Protein AF-A0A0S3RB53-F1 (afdb_monomer_lite)

InterPro domains:
  IPR001810 F-box domain [PF00646] (20-52)
  IPR036047 F-box-like domain superfamily [SSF81383] (17-53)

pLDDT: mean 84.25, std 13.39, range [40.91, 96.38]

Organism: NCBI:txid157739

Structure (mmCIF, N/CA/C/O backbone):
data_AF-A0A0S3RB53-F1
#
_entry.id   AF-A0A0S3RB53-F1
#
loop_
_atom_site.group_PDB
_atom_site.id
_atom_site.type_symbol
_atom_site.label_atom_id
_atom_site.label_alt_id
_atom_site.label_comp_id
_atom_site.label_asym_id
_atom_site.label_entity_id
_atom_site.label_seq_id
_atom_site.pdbx_PDB_ins_code
_atom_site.Cartn_x
_atom_site.Cartn_y
_atom_site.Cartn_z
_atom_site.occupancy
_atom_site.B_iso_or_equiv
_atom_site.auth_seq_id
_atom_site.auth_comp_id
_atom_site.auth_asym_id
_atom_site.auth_atom_id
_atom_site.pdbx_PDB_model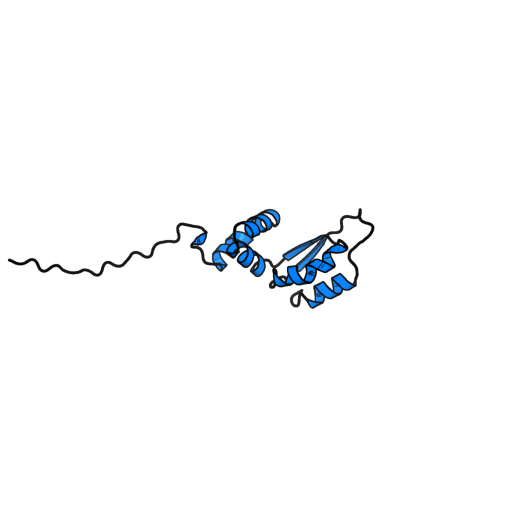_num
ATOM 1 N N . MET A 1 1 ? 32.328 -9.648 -63.717 1.00 40.91 1 MET A N 1
ATOM 2 C CA . MET A 1 1 ? 32.629 -10.139 -62.355 1.00 40.91 1 MET A CA 1
ATOM 3 C C . MET A 1 1 ? 31.598 -9.540 -61.413 1.00 40.91 1 MET A C 1
ATOM 5 O O . MET A 1 1 ? 31.674 -8.353 -61.138 1.00 40.91 1 MET A O 1
ATOM 9 N N . GLY A 1 2 ? 30.569 -10.308 -61.046 1.00 44.50 2 GLY A N 1
ATOM 10 C CA . GLY A 1 2 ? 29.530 -9.871 -60.107 1.00 44.50 2 GLY A CA 1
ATOM 11 C C . GLY A 1 2 ? 29.916 -10.284 -58.691 1.00 44.50 2 GLY A C 1
ATOM 12 O O . GLY A 1 2 ? 30.196 -11.458 -58.459 1.00 44.50 2 GLY A O 1
ATOM 13 N N . PHE A 1 3 ? 29.981 -9.331 -57.765 1.00 48.94 3 PHE A N 1
ATOM 14 C CA . PHE A 1 3 ? 30.185 -9.625 -56.351 1.00 48.94 3 PHE A CA 1
ATOM 15 C C . PHE A 1 3 ? 28.854 -10.092 -55.759 1.00 48.94 3 PHE A C 1
ATOM 17 O O . PHE A 1 3 ? 27.917 -9.307 -55.631 1.00 48.94 3 PHE A O 1
ATOM 24 N N . ASN A 1 4 ? 28.768 -11.380 -55.425 1.00 47.97 4 ASN A N 1
ATOM 25 C CA . ASN A 1 4 ? 27.670 -11.919 -54.632 1.00 47.97 4 ASN A CA 1
ATOM 26 C C . ASN A 1 4 ? 27.734 -11.301 -53.230 1.00 47.97 4 ASN A C 1
ATOM 28 O O . ASN A 1 4 ? 28.667 -11.565 -52.470 1.00 47.97 4 ASN A O 1
ATOM 32 N N . GLY A 1 5 ? 26.747 -10.465 -52.905 1.00 50.84 5 GLY A N 1
ATOM 33 C CA . GLY A 1 5 ? 26.527 -9.967 -51.554 1.00 50.84 5 GLY A CA 1
ATOM 34 C C . GLY A 1 5 ? 26.161 -11.128 -50.636 1.00 50.84 5 GLY A C 1
ATOM 35 O O . GLY A 1 5 ? 25.087 -11.709 -50.762 1.00 50.84 5 GLY A O 1
ATOM 36 N N . MET A 1 6 ? 27.072 -11.487 -49.734 1.00 56.81 6 MET A N 1
ATOM 37 C CA . MET A 1 6 ? 26.766 -12.361 -48.605 1.00 56.81 6 MET A CA 1
ATOM 38 C C . MET A 1 6 ? 25.901 -11.565 -47.629 1.00 56.81 6 MET A C 1
ATOM 40 O O . MET A 1 6 ? 26.393 -10.684 -46.924 1.00 56.81 6 MET A O 1
ATOM 44 N N . ASP A 1 7 ? 24.604 -11.855 -47.638 1.00 58.97 7 ASP A N 1
ATOM 45 C CA . ASP A 1 7 ? 23.624 -11.280 -46.724 1.00 58.97 7 ASP A CA 1
ATOM 46 C C . ASP A 1 7 ? 23.797 -11.951 -45.351 1.00 58.97 7 ASP A C 1
ATOM 48 O O . ASP A 1 7 ? 23.245 -13.014 -45.058 1.00 58.97 7 ASP A O 1
ATOM 52 N N . TYR A 1 8 ? 24.685 -11.394 -44.526 1.00 55.25 8 TYR A N 1
ATOM 53 C CA . TYR A 1 8 ? 24.870 -11.862 -43.157 1.00 55.25 8 TYR A CA 1
ATOM 54 C C . TYR A 1 8 ? 23.671 -11.401 -42.323 1.00 55.25 8 TYR A C 1
ATOM 56 O O . TYR A 1 8 ? 23.427 -10.193 -42.246 1.00 55.25 8 TYR A O 1
ATOM 64 N N . PRO A 1 9 ? 22.937 -12.307 -41.646 1.00 57.38 9 PRO A N 1
ATOM 65 C CA . PRO A 1 9 ? 21.810 -11.910 -40.820 1.00 57.38 9 PRO A CA 1
ATOM 66 C C . PRO A 1 9 ? 22.324 -11.008 -39.699 1.00 57.38 9 PRO A C 1
ATOM 68 O O . PRO A 1 9 ? 23.006 -11.455 -38.772 1.00 57.38 9 PRO A O 1
ATOM 71 N N . SER A 1 10 ? 22.004 -9.719 -39.806 1.00 60.25 10 SER A N 1
ATOM 72 C CA . SER A 1 10 ? 22.339 -8.719 -38.804 1.00 60.25 10 SER A CA 1
ATOM 73 C C . SER A 1 10 ? 21.580 -9.078 -37.530 1.00 60.25 10 SER A C 1
ATOM 75 O O . SER A 1 10 ? 20.375 -8.840 -37.404 1.00 60.25 10 SER A O 1
ATOM 77 N N . LYS A 1 11 ? 22.265 -9.753 -36.599 1.00 61.50 11 LYS A N 1
ATOM 78 C CA . LYS A 1 11 ? 21.727 -10.065 -35.276 1.00 61.50 11 LYS A CA 1
ATOM 79 C C . LYS A 1 11 ? 21.426 -8.731 -34.604 1.00 61.50 11 LYS A C 1
ATOM 81 O O . LYS A 1 11 ? 22.343 -8.073 -34.120 1.00 61.50 11 LYS A O 1
ATOM 86 N N . LYS A 1 12 ? 20.156 -8.311 -34.598 1.00 60.91 12 LYS A N 1
ATOM 87 C CA . LYS A 1 12 ? 19.727 -7.109 -33.873 1.00 60.91 12 LYS A CA 1
ATOM 88 C C . LYS A 1 12 ? 20.211 -7.247 -32.431 1.00 60.91 12 LYS A C 1
ATOM 90 O O . LYS A 1 12 ? 19.775 -8.152 -31.718 1.00 60.91 12 LYS A O 1
ATOM 95 N N . ALA A 1 13 ? 21.161 -6.399 -32.037 1.00 67.75 13 ALA A N 1
ATOM 96 C CA . ALA A 1 13 ? 21.696 -6.392 -30.686 1.00 67.75 13 ALA A CA 1
ATOM 97 C C . ALA A 1 13 ? 20.526 -6.195 -29.717 1.00 67.75 13 ALA A C 1
ATOM 99 O O . ALA A 1 13 ? 19.732 -5.265 -29.878 1.00 67.75 13 ALA A O 1
ATOM 100 N N . LYS A 1 14 ? 20.380 -7.103 -28.745 1.00 67.94 14 LYS A N 1
ATOM 101 C CA . LYS A 1 14 ? 19.372 -6.950 -27.695 1.00 67.94 14 LYS A CA 1
ATOM 102 C C . LYS A 1 14 ? 19.703 -5.660 -26.952 1.00 67.94 14 LYS A C 1
ATOM 104 O O . LYS A 1 14 ? 20.770 -5.549 -26.353 1.00 67.94 14 LYS A O 1
ATOM 109 N N . ARG A 1 15 ? 18.818 -4.673 -27.067 1.00 70.81 15 ARG A N 1
ATOM 110 C CA . ARG A 1 15 ? 18.968 -3.372 -26.423 1.00 70.81 15 ARG A CA 1
ATOM 111 C C . ARG A 1 15 ? 18.985 -3.608 -24.912 1.00 70.81 15 ARG A C 1
ATOM 113 O O . ARG A 1 15 ? 18.052 -4.207 -24.383 1.00 70.81 15 ARG A O 1
ATOM 120 N N . LEU A 1 16 ? 20.080 -3.229 -24.256 1.00 73.44 16 LEU A N 1
ATOM 121 C CA . LEU A 1 16 ? 20.198 -3.370 -22.808 1.00 73.44 16 LEU A CA 1
ATOM 122 C C . LEU A 1 16 ? 19.221 -2.400 -22.122 1.00 73.44 16 LEU A C 1
ATOM 124 O O . LEU A 1 16 ? 18.983 -1.321 -22.673 1.00 73.44 16 LEU A O 1
ATOM 128 N N . PRO A 1 17 ? 18.664 -2.760 -20.953 1.00 73.94 17 PRO A N 1
ATOM 129 C CA . PRO A 1 17 ? 17.916 -1.829 -20.115 1.00 73.94 17 PRO A CA 1
ATOM 130 C C . PRO A 1 17 ? 18.784 -0.602 -19.825 1.00 73.94 17 PRO A C 1
ATOM 132 O O . PRO A 1 17 ? 19.899 -0.739 -19.324 1.00 73.94 17 PRO A O 1
ATOM 135 N N . THR A 1 18 ? 18.300 0.583 -20.179 1.00 84.75 18 THR A N 1
ATOM 136 C CA . THR A 1 18 ? 19.035 1.852 -20.001 1.00 84.75 18 THR A CA 1
ATOM 137 C C . THR A 1 18 ? 18.336 2.799 -19.036 1.00 84.75 18 THR A C 1
ATOM 139 O O . THR A 1 18 ? 18.975 3.705 -18.508 1.00 84.75 18 THR A O 1
ATOM 142 N N . SER A 1 19 ? 17.043 2.581 -18.791 1.00 88.31 19 SER A N 1
ATOM 143 C CA . SER A 1 19 ? 16.236 3.323 -17.826 1.00 88.31 19 SER A CA 1
ATOM 144 C C . SER A 1 19 ? 15.717 2.395 -16.730 1.00 88.31 19 SER A C 1
ATOM 146 O O . SER A 1 19 ? 15.553 1.192 -16.935 1.00 88.31 19 SER A O 1
ATOM 148 N N . ILE A 1 20 ? 15.381 2.968 -15.575 1.00 90.69 20 ILE A N 1
ATOM 149 C CA . ILE A 1 20 ? 14.653 2.273 -14.505 1.00 90.69 20 ILE A CA 1
ATOM 150 C C . ILE A 1 20 ? 13.308 1.712 -14.996 1.00 90.69 20 ILE A C 1
ATOM 152 O O . ILE A 1 20 ? 12.846 0.684 -14.506 1.00 90.69 20 ILE A O 1
ATOM 156 N N . ASP A 1 21 ? 12.719 2.337 -16.018 1.00 89.50 21 ASP A N 1
ATOM 157 C CA . ASP A 1 21 ? 11.480 1.878 -16.646 1.00 89.50 21 ASP A CA 1
ATOM 158 C C . ASP A 1 21 ? 11.649 0.558 -17.408 1.00 89.50 21 ASP A C 1
ATOM 160 O O . ASP A 1 21 ? 10.675 -0.173 -17.579 1.00 89.50 21 ASP A O 1
ATOM 164 N N . ASP A 1 22 ? 12.872 0.211 -17.812 1.00 92.06 22 ASP A N 1
ATOM 165 C CA . ASP A 1 22 ? 13.166 -1.036 -18.521 1.00 92.06 22 ASP A CA 1
ATOM 166 C C . ASP A 1 22 ? 13.311 -2.237 -17.562 1.00 92.06 22 ASP A C 1
ATOM 168 O O . ASP A 1 22 ? 13.372 -3.385 -18.009 1.00 92.06 22 ASP A O 1
ATOM 172 N N . LEU A 1 23 ? 13.394 -2.000 -16.244 1.00 92.81 23 LEU A N 1
ATOM 173 C CA . LEU A 1 23 ? 13.482 -3.075 -15.251 1.00 92.81 23 LEU A CA 1
ATOM 174 C C . LEU A 1 23 ? 12.202 -3.911 -15.244 1.00 92.81 23 LEU A C 1
ATOM 176 O O . LEU A 1 23 ? 11.122 -3.391 -15.493 1.00 92.81 23 LEU A O 1
ATOM 180 N N . ALA A 1 24 ? 12.295 -5.191 -14.886 1.00 94.50 24 ALA A N 1
ATOM 181 C CA . ALA A 1 24 ? 11.116 -5.973 -14.518 1.00 94.50 24 ALA A CA 1
ATOM 182 C C . ALA A 1 24 ? 10.558 -5.505 -13.161 1.00 94.50 24 ALA A C 1
ATOM 184 O O . ALA A 1 24 ? 11.290 -4.945 -12.340 1.00 94.50 24 ALA A O 1
ATOM 185 N N . ASP A 1 25 ? 9.275 -5.765 -12.903 1.00 95.44 25 ASP A N 1
ATOM 186 C CA . ASP A 1 25 ? 8.615 -5.355 -11.656 1.00 95.44 25 ASP A CA 1
ATOM 187 C C . ASP A 1 25 ? 9.290 -5.955 -10.408 1.00 95.44 25 ASP A C 1
ATOM 189 O O . ASP A 1 25 ? 9.459 -5.243 -9.423 1.00 95.44 25 ASP A O 1
ATOM 193 N N . ASP A 1 26 ? 9.789 -7.195 -10.468 1.00 94.62 26 ASP A N 1
ATOM 194 C CA . ASP A 1 26 ? 10.511 -7.833 -9.351 1.00 94.62 26 ASP A CA 1
ATOM 195 C C . ASP A 1 26 ? 11.868 -7.167 -9.060 1.00 94.62 26 ASP A C 1
ATOM 197 O O . ASP A 1 26 ? 12.303 -7.043 -7.907 1.00 94.62 26 ASP A O 1
ATOM 201 N N . CYS A 1 27 ? 12.552 -6.693 -10.107 1.00 95.25 27 CYS A N 1
ATOM 202 C CA . CYS A 1 27 ? 13.787 -5.925 -9.960 1.00 95.25 27 CYS A CA 1
ATOM 203 C C . CYS A 1 27 ? 13.490 -4.555 -9.342 1.00 95.25 27 CYS A C 1
ATOM 205 O O . CYS A 1 27 ? 14.182 -4.137 -8.415 1.00 95.25 27 CYS A O 1
ATOM 207 N N . LEU A 1 28 ? 12.431 -3.885 -9.804 1.00 95.00 28 LEU A N 1
ATOM 208 C CA . LEU A 1 28 ? 11.988 -2.605 -9.257 1.00 95.00 28 LEU A CA 1
ATOM 209 C C . LEU A 1 28 ? 11.555 -2.739 -7.786 1.00 95.00 28 LEU A C 1
ATOM 211 O O . LEU A 1 28 ? 11.959 -1.939 -6.945 1.00 95.00 28 LEU A O 1
ATOM 215 N N . ALA A 1 29 ? 10.825 -3.802 -7.445 1.00 94.69 29 ALA A N 1
ATOM 216 C CA . ALA A 1 29 ? 10.469 -4.141 -6.071 1.00 94.69 29 ALA A CA 1
ATOM 217 C C . ALA A 1 29 ? 11.705 -4.365 -5.191 1.00 94.69 29 ALA A C 1
ATOM 219 O O . ALA A 1 29 ? 11.739 -3.946 -4.033 1.00 94.69 29 ALA A O 1
ATOM 220 N N . SER A 1 30 ? 12.744 -5.002 -5.736 1.00 94.56 30 SER A N 1
ATOM 221 C CA . SER A 1 30 ? 14.015 -5.202 -5.036 1.00 94.56 30 SER A CA 1
ATOM 222 C C . SER A 1 30 ? 14.720 -3.88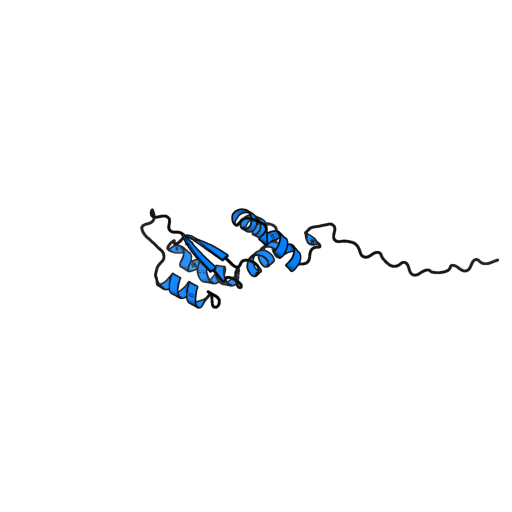3 -4.726 1.00 94.56 30 SER A C 1
ATOM 224 O O . SER A 1 30 ? 15.238 -3.737 -3.624 1.00 94.56 30 SER A O 1
ATOM 226 N N . VAL A 1 31 ? 14.657 -2.900 -5.627 1.00 94.25 31 VAL A N 1
ATOM 227 C CA . VAL A 1 31 ? 15.128 -1.533 -5.351 1.00 94.25 31 VAL A CA 1
ATOM 228 C C . VAL A 1 31 ? 14.277 -0.876 -4.262 1.00 94.25 31 VAL A C 1
ATOM 230 O O . VAL A 1 31 ? 14.825 -0.352 -3.297 1.00 94.25 31 VAL A O 1
ATOM 233 N N . PHE A 1 32 ? 12.945 -0.953 -4.348 1.00 94.31 32 PHE A N 1
ATOM 234 C CA . PHE A 1 32 ? 12.054 -0.348 -3.347 1.00 94.31 32 PHE A CA 1
ATOM 235 C C . PHE A 1 32 ? 12.231 -0.929 -1.942 1.00 94.31 32 PHE A C 1
ATOM 237 O O . PHE A 1 32 ? 12.004 -0.230 -0.958 1.00 94.31 32 PHE A O 1
ATOM 244 N N . ARG A 1 33 ? 12.644 -2.195 -1.810 1.00 91.56 33 ARG A N 1
ATOM 245 C CA . ARG A 1 33 ? 12.968 -2.806 -0.507 1.00 91.56 33 ARG A CA 1
ATOM 246 C C . ARG A 1 33 ? 14.168 -2.161 0.188 1.00 91.56 33 ARG A C 1
ATOM 248 O O . ARG A 1 33 ? 14.261 -2.267 1.403 1.00 91.56 33 ARG A O 1
ATOM 255 N N . LEU A 1 34 ? 15.045 -1.488 -0.554 1.00 92.94 34 LEU A N 1
ATOM 256 C CA . LEU A 1 34 ? 16.193 -0.764 -0.002 1.00 92.94 34 LEU A CA 1
ATOM 257 C C . LEU A 1 34 ? 15.831 0.654 0.467 1.00 92.94 34 LEU A C 1
ATOM 259 O O . LEU A 1 34 ? 16.661 1.325 1.073 1.00 92.94 34 LEU A O 1
ATOM 263 N N . LEU A 1 35 ? 14.614 1.119 0.176 1.00 92.00 35 LEU A N 1
ATOM 264 C CA . LEU A 1 35 ? 14.144 2.453 0.529 1.00 92.00 35 LEU A CA 1
ATOM 265 C C . LEU A 1 35 ? 13.469 2.466 1.902 1.00 92.00 35 LEU A C 1
ATOM 267 O O . LEU A 1 35 ? 12.771 1.522 2.284 1.00 92.00 35 LEU A O 1
ATOM 271 N N . GLY A 1 36 ? 13.613 3.586 2.611 1.00 89.25 36 GLY A N 1
ATOM 272 C CA . GLY A 1 36 ? 12.857 3.847 3.831 1.00 89.25 36 GLY A CA 1
ATOM 273 C C . GLY A 1 36 ? 11.354 3.987 3.565 1.00 89.25 36 GLY A C 1
ATOM 274 O O . GLY A 1 36 ? 10.902 4.179 2.435 1.00 89.25 36 GLY A O 1
ATOM 275 N N . THR A 1 37 ? 10.550 3.929 4.628 1.00 86.88 37 THR A N 1
ATOM 276 C CA . THR A 1 37 ? 9.082 4.037 4.532 1.00 86.88 37 THR A CA 1
ATOM 277 C C . THR A 1 37 ? 8.624 5.351 3.897 1.00 86.88 37 THR A C 1
ATOM 279 O O . THR A 1 37 ? 7.680 5.340 3.107 1.00 86.88 37 THR A O 1
ATOM 282 N N . VAL A 1 38 ? 9.303 6.457 4.214 1.00 89.94 38 VAL A N 1
ATOM 283 C CA . VAL A 1 38 ? 9.037 7.794 3.661 1.00 89.94 38 VAL A CA 1
ATOM 284 C C . VAL A 1 38 ? 9.316 7.824 2.157 1.00 89.94 38 VAL A C 1
ATOM 286 O O . VAL A 1 38 ? 8.452 8.222 1.378 1.00 89.94 38 VAL A O 1
ATOM 289 N N . ASP A 1 39 ? 10.470 7.315 1.731 1.00 93.75 39 ASP A N 1
ATOM 290 C CA . ASP A 1 39 ? 10.857 7.301 0.318 1.00 93.75 39 ASP A CA 1
ATOM 291 C C . ASP A 1 39 ? 9.977 6.369 -0.515 1.00 93.75 39 ASP A C 1
ATOM 293 O O . ASP A 1 39 ? 9.615 6.711 -1.642 1.00 93.75 39 ASP A O 1
ATOM 297 N N . ARG A 1 40 ? 9.558 5.218 0.034 1.00 92.31 40 ARG A N 1
ATOM 298 C CA . ARG A 1 40 ? 8.593 4.334 -0.644 1.00 92.31 40 ARG A CA 1
ATOM 299 C C . ARG A 1 40 ? 7.249 5.015 -0.862 1.00 92.31 40 ARG A C 1
ATOM 301 O O . ARG A 1 40 ? 6.660 4.861 -1.932 1.00 92.31 40 ARG A O 1
ATOM 308 N N . ASN A 1 41 ? 6.779 5.799 0.112 1.00 92.62 41 ASN A N 1
ATOM 309 C CA . ASN A 1 41 ? 5.550 6.573 -0.053 1.00 92.62 41 ASN A CA 1
ATOM 310 C C . ASN A 1 41 ? 5.689 7.557 -1.225 1.00 92.62 41 ASN A C 1
ATOM 312 O O . ASN A 1 41 ? 4.808 7.589 -2.083 1.00 92.62 41 ASN A O 1
ATOM 316 N N . SER A 1 42 ? 6.819 8.263 -1.330 1.00 95.06 42 SER A N 1
ATOM 317 C CA . SER A 1 42 ? 7.120 9.147 -2.466 1.00 95.06 42 SER A CA 1
ATOM 318 C C . SER A 1 42 ? 7.218 8.387 -3.795 1.00 95.06 42 SER A C 1
ATOM 320 O O . SER A 1 42 ? 6.634 8.808 -4.792 1.00 95.06 42 SER A O 1
ATOM 322 N N . CYS A 1 43 ? 7.879 7.225 -3.816 1.00 93.31 43 CYS A N 1
ATOM 323 C CA . CYS A 1 43 ? 7.997 6.373 -5.005 1.00 93.31 43 CYS A CA 1
ATOM 324 C C . CYS A 1 43 ? 6.628 5.948 -5.544 1.00 93.31 43 CYS A C 1
ATOM 326 O O . CYS A 1 43 ? 6.405 5.945 -6.755 1.00 93.31 43 CYS A O 1
ATOM 328 N N . SER A 1 44 ? 5.682 5.650 -4.653 1.00 93.81 44 SER A N 1
ATOM 329 C CA . SER A 1 44 ? 4.328 5.261 -5.046 1.00 93.81 44 SER A CA 1
ATOM 330 C C . SER A 1 44 ? 3.547 6.359 -5.786 1.00 93.81 44 SER A C 1
ATOM 332 O O . SER A 1 44 ? 2.542 6.060 -6.425 1.00 93.81 44 SER A O 1
ATOM 334 N N . LEU A 1 45 ? 4.018 7.612 -5.754 1.00 96.19 45 LEU A N 1
ATOM 335 C CA . LEU A 1 45 ? 3.399 8.751 -6.438 1.00 96.19 45 LEU A CA 1
ATOM 336 C C . LEU A 1 45 ? 3.992 9.033 -7.827 1.00 96.19 45 LEU A C 1
ATOM 338 O O . LEU A 1 45 ? 3.397 9.793 -8.586 1.00 96.19 45 LEU A O 1
ATOM 342 N N . VAL A 1 46 ? 5.133 8.429 -8.182 1.00 96.31 46 VAL A N 1
ATOM 343 C CA . VAL A 1 46 ? 5.850 8.715 -9.440 1.00 96.31 46 VAL A CA 1
ATOM 344 C C . VAL A 1 46 ? 5.009 8.344 -10.661 1.00 96.31 46 VAL A C 1
ATOM 346 O O . VAL A 1 46 ? 4.839 9.140 -11.582 1.00 96.31 46 VAL A O 1
ATOM 349 N N . CYS A 1 47 ? 4.475 7.122 -10.686 1.00 95.62 47 CYS A N 1
ATOM 350 C CA . CYS A 1 47 ? 3.588 6.662 -11.748 1.00 95.62 47 CYS A CA 1
ATOM 351 C C . CYS A 1 47 ? 2.728 5.476 -11.284 1.00 95.62 47 CYS A C 1
ATOM 353 O O . CYS A 1 47 ? 2.998 4.841 -10.261 1.00 95.62 47 CYS A O 1
ATOM 355 N N . ARG A 1 48 ? 1.705 5.115 -12.074 1.00 96.38 48 ARG A N 1
ATOM 356 C CA . ARG A 1 48 ? 0.795 3.993 -11.756 1.00 96.38 48 ARG A CA 1
ATOM 357 C C . ARG A 1 48 ? 1.516 2.653 -11.601 1.00 96.38 48 ARG A C 1
ATOM 359 O O . ARG A 1 48 ? 1.091 1.818 -10.806 1.00 96.38 48 ARG A O 1
ATOM 366 N N . ARG A 1 49 ? 2.595 2.437 -12.360 1.00 96.38 49 ARG A N 1
ATOM 367 C CA . ARG A 1 49 ? 3.391 1.209 -12.278 1.00 96.38 49 ARG A CA 1
ATOM 368 C C . ARG A 1 49 ? 4.098 1.110 -10.929 1.00 96.38 49 ARG A C 1
ATOM 370 O O . ARG A 1 49 ? 3.996 0.082 -10.273 1.00 96.38 49 ARG A O 1
ATOM 377 N N . TRP A 1 50 ? 4.736 2.190 -10.488 1.00 96.38 50 TRP A N 1
ATOM 378 C CA . TRP A 1 50 ? 5.430 2.236 -9.203 1.00 96.38 50 TRP A CA 1
ATOM 379 C C . TRP A 1 50 ? 4.454 2.099 -8.033 1.00 96.38 50 TRP A C 1
ATOM 381 O O . TRP A 1 50 ? 4.729 1.342 -7.107 1.00 96.38 50 TRP A O 1
ATOM 391 N N . LEU A 1 51 ? 3.274 2.727 -8.124 1.00 95.88 51 LEU A N 1
ATOM 392 C CA . LEU A 1 51 ? 2.181 2.539 -7.164 1.00 95.88 51 LEU A CA 1
ATOM 393 C C . LEU A 1 51 ? 1.802 1.058 -7.008 1.00 95.88 51 LEU A C 1
ATOM 395 O O . LEU A 1 51 ? 1.690 0.557 -5.889 1.00 95.88 51 LEU A O 1
ATOM 399 N N . LYS A 1 52 ? 1.618 0.355 -8.134 1.00 95.56 52 LYS A N 1
ATOM 400 C CA . LYS A 1 52 ? 1.263 -1.067 -8.146 1.00 95.56 52 LYS A CA 1
ATOM 401 C C . LYS A 1 52 ? 2.389 -1.926 -7.569 1.00 95.56 52 LYS A C 1
ATOM 403 O O . LYS A 1 52 ? 2.113 -2.794 -6.747 1.00 95.56 52 LYS A O 1
ATOM 408 N N . VAL A 1 53 ? 3.631 -1.703 -7.996 1.00 95.81 53 VAL A N 1
ATOM 409 C CA . VAL A 1 53 ? 4.787 -2.493 -7.548 1.00 95.81 53 VAL A CA 1
ATOM 410 C C . VAL A 1 53 ? 5.032 -2.308 -6.053 1.00 95.81 53 VAL A C 1
ATOM 412 O O . VAL A 1 53 ? 5.233 -3.300 -5.359 1.00 95.81 53 VAL A O 1
ATOM 415 N N . ASP A 1 54 ? 4.949 -1.081 -5.533 1.00 94.69 54 ASP A N 1
ATOM 416 C CA . ASP A 1 54 ? 5.060 -0.828 -4.093 1.00 94.69 54 ASP A CA 1
ATOM 417 C C . ASP A 1 54 ? 3.979 -1.571 -3.296 1.00 94.69 54 ASP A C 1
ATOM 419 O O . ASP A 1 54 ? 4.313 -2.260 -2.333 1.00 94.69 54 ASP A O 1
ATOM 423 N N . GLY A 1 55 ? 2.715 -1.486 -3.730 1.00 93.81 55 GLY A N 1
ATOM 424 C CA . GLY A 1 55 ? 1.578 -2.118 -3.052 1.00 93.81 55 GLY A CA 1
ATOM 425 C C . GLY A 1 55 ? 1.728 -3.632 -2.871 1.00 93.81 55 GLY A C 1
ATOM 426 O O . GLY A 1 55 ? 1.563 -4.139 -1.766 1.00 93.81 55 GLY A O 1
ATOM 427 N N . HIS A 1 56 ? 2.132 -4.339 -3.929 1.00 93.44 56 HIS 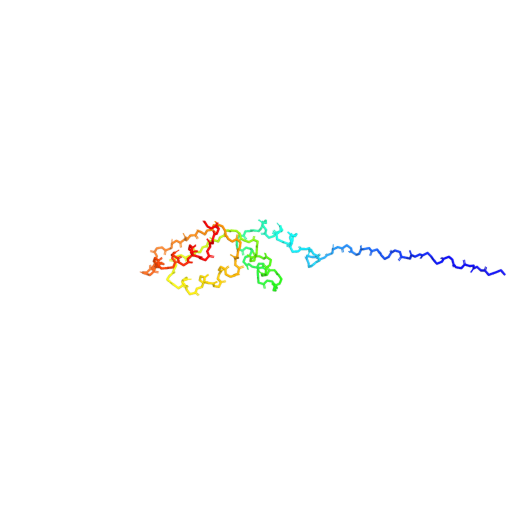A N 1
ATOM 428 C CA . HIS A 1 56 ? 2.305 -5.801 -3.914 1.00 93.44 56 HIS A CA 1
ATOM 429 C C . HIS A 1 56 ? 3.586 -6.283 -3.220 1.00 93.44 56 HIS A C 1
ATOM 431 O O . HIS A 1 56 ? 3.791 -7.483 -3.087 1.00 93.44 56 HIS A O 1
ATOM 437 N N . ASN A 1 57 ? 4.496 -5.379 -2.852 1.00 92.69 57 ASN A N 1
ATOM 438 C CA . ASN A 1 57 ? 5.809 -5.741 -2.307 1.00 92.69 57 ASN A CA 1
ATOM 439 C C . ASN A 1 57 ? 6.074 -5.079 -0.954 1.00 92.69 57 ASN A C 1
ATOM 441 O O . ASN A 1 57 ? 7.231 -4.881 -0.562 1.00 92.69 57 ASN A O 1
ATOM 445 N N . ARG A 1 58 ? 5.016 -4.655 -0.261 1.00 91.31 58 ARG A N 1
ATOM 446 C CA . ARG A 1 58 ? 5.103 -4.086 1.080 1.00 91.31 58 ARG A CA 1
ATOM 447 C C . ARG A 1 58 ? 4.480 -5.067 2.062 1.00 91.31 58 ARG A C 1
ATOM 449 O O . ARG A 1 58 ? 3.289 -5.346 2.001 1.00 91.31 58 ARG A O 1
ATOM 456 N N . HIS A 1 59 ? 5.318 -5.598 2.946 1.00 91.06 59 HIS A N 1
ATOM 457 C CA . HIS A 1 59 ? 4.920 -6.620 3.917 1.00 91.06 59 HIS A CA 1
ATOM 458 C C . HIS A 1 59 ? 4.596 -6.041 5.296 1.00 91.06 59 HIS A C 1
ATOM 460 O O . HIS A 1 59 ? 3.870 -6.667 6.058 1.00 91.06 59 HIS A O 1
ATOM 466 N N . SER A 1 60 ? 5.095 -4.837 5.591 1.00 90.75 60 SER A N 1
ATOM 467 C CA . SER A 1 60 ? 4.900 -4.164 6.875 1.00 90.75 60 SER A CA 1
ATOM 468 C C . SER A 1 60 ? 4.304 -2.769 6.673 1.00 90.75 60 SER A C 1
ATOM 470 O O . SER A 1 60 ? 4.790 -1.967 5.857 1.00 90.75 60 SER A O 1
ATOM 472 N N . LEU A 1 61 ? 3.224 -2.487 7.402 1.00 91.44 61 LEU A N 1
ATOM 473 C CA . LEU A 1 61 ? 2.562 -1.187 7.446 1.00 91.44 61 LEU A CA 1
ATOM 474 C C . LEU A 1 61 ? 2.619 -0.627 8.859 1.00 91.44 61 LEU A C 1
ATOM 476 O O . LEU A 1 61 ? 2.312 -1.317 9.822 1.00 91.44 61 LEU A O 1
ATOM 480 N N . SER A 1 62 ? 2.941 0.659 8.973 1.00 90.88 62 SER A N 1
ATOM 481 C CA . SER A 1 62 ? 2.803 1.379 10.233 1.00 90.88 62 SER A CA 1
ATOM 482 C C . SER A 1 62 ? 1.749 2.463 10.074 1.00 90.88 62 SER A C 1
ATOM 484 O O . SER A 1 62 ? 1.946 3.407 9.306 1.00 90.88 62 SER A O 1
ATOM 486 N N . LEU A 1 63 ? 0.625 2.280 10.760 1.00 90.31 63 LEU A N 1
ATOM 487 C CA . LEU A 1 63 ? -0.558 3.133 10.688 1.00 90.31 63 LEU A CA 1
ATOM 488 C C . LEU A 1 63 ? -0.707 3.904 11.995 1.00 90.31 63 LEU A C 1
ATOM 490 O O . LEU A 1 63 ? -0.281 3.434 13.051 1.00 90.31 63 LEU A O 1
ATOM 494 N N . THR A 1 64 ? -1.324 5.075 11.931 1.00 89.69 64 THR A N 1
ATOM 495 C CA . THR A 1 64 ? -1.699 5.809 13.137 1.00 89.69 64 THR A CA 1
ATOM 496 C C . THR A 1 64 ? -3.077 5.353 13.610 1.00 89.69 64 THR A C 1
ATOM 498 O O . THR A 1 64 ? -3.989 5.198 12.803 1.00 89.69 64 THR A O 1
ATOM 501 N N . ALA A 1 65 ? -3.213 5.094 14.908 1.00 87.12 65 ALA A N 1
ATOM 502 C CA . ALA A 1 65 ? -4.421 4.589 15.551 1.00 87.12 65 ALA A CA 1
ATOM 503 C C . ALA A 1 65 ? -5.450 5.707 15.804 1.00 87.12 65 ALA A C 1
ATOM 505 O O . ALA A 1 65 ? -5.752 6.029 16.951 1.00 87.12 65 ALA A O 1
ATOM 506 N N . GLU A 1 66 ? -5.968 6.283 14.722 1.00 88.12 66 GLU A N 1
ATOM 507 C CA . GLU A 1 66 ? -6.968 7.361 14.721 1.00 88.12 66 GLU A CA 1
ATOM 508 C C . GLU A 1 66 ? -8.368 6.818 14.367 1.00 88.12 66 GLU A C 1
ATOM 510 O O . GLU A 1 66 ? -8.486 5.772 13.714 1.00 88.12 66 GLU A O 1
ATOM 515 N N . SER A 1 67 ? -9.441 7.505 14.777 1.00 83.38 67 SER A N 1
ATOM 516 C CA . SER A 1 67 ? -10.828 7.035 14.595 1.00 83.38 67 SER A CA 1
ATOM 517 C C . SER A 1 67 ? -11.229 6.872 13.122 1.00 83.38 67 SER A C 1
ATOM 519 O O . SER A 1 67 ? -11.798 5.843 12.739 1.00 83.38 67 SER A O 1
ATOM 521 N N . HIS A 1 68 ? -10.827 7.809 12.261 1.00 85.38 68 HIS A N 1
ATOM 522 C CA . HIS A 1 68 ? -11.054 7.779 10.808 1.00 85.38 68 HIS A CA 1
ATOM 523 C C . HIS A 1 68 ? -10.285 6.680 10.065 1.00 85.38 68 HIS A C 1
ATOM 525 O O . HIS A 1 68 ? -10.573 6.428 8.896 1.00 85.38 68 HIS A O 1
ATOM 531 N N . LEU A 1 69 ? -9.350 5.963 10.706 1.00 88.06 69 LEU A N 1
ATOM 532 C CA . LEU A 1 69 ? -8.639 4.853 10.057 1.00 88.06 69 LEU A CA 1
ATOM 533 C C . LEU A 1 69 ? -9.608 3.786 9.517 1.00 88.06 69 LEU A C 1
ATOM 535 O O . LEU A 1 69 ? -9.334 3.180 8.477 1.00 88.06 69 LEU A O 1
ATOM 539 N N . SER A 1 70 ? -10.746 3.580 10.192 1.00 87.75 70 SER A N 1
ATOM 540 C CA . SER A 1 70 ? -11.738 2.551 9.847 1.00 87.75 70 SER A CA 1
ATOM 541 C C . SER A 1 70 ? -12.260 2.654 8.412 1.00 87.75 70 SER A C 1
ATOM 543 O O . SER A 1 70 ? -12.457 1.629 7.748 1.00 87.75 70 SER A O 1
ATOM 545 N N . ASP A 1 71 ? -12.403 3.880 7.905 1.00 89.56 71 ASP A N 1
ATOM 546 C CA . ASP A 1 71 ? -12.916 4.157 6.560 1.00 89.56 71 ASP A CA 1
ATOM 547 C C . ASP A 1 71 ? -11.918 3.755 5.467 1.00 89.56 71 ASP A C 1
ATOM 549 O O . ASP A 1 71 ? -12.297 3.393 4.349 1.00 89.56 71 ASP A O 1
ATOM 553 N N . PHE A 1 72 ? -10.626 3.755 5.799 1.00 90.94 72 PHE A N 1
ATOM 554 C CA . PHE A 1 72 ? -9.545 3.479 4.856 1.00 90.94 72 PHE A CA 1
ATOM 555 C C . PHE A 1 72 ? -9.049 2.036 4.906 1.00 90.94 72 PHE A C 1
ATOM 557 O O . PHE A 1 72 ? -8.427 1.587 3.946 1.00 90.94 72 PHE A O 1
ATOM 564 N N . ILE A 1 73 ? -9.346 1.279 5.967 1.00 91.06 73 ILE A N 1
ATOM 565 C CA . ILE A 1 73 ? -8.892 -0.111 6.128 1.00 91.06 73 ILE A CA 1
ATOM 566 C C . ILE A 1 73 ? -9.156 -0.978 4.878 1.00 91.06 73 ILE A C 1
ATOM 568 O O . ILE A 1 73 ? -8.204 -1.585 4.380 1.00 91.06 73 ILE A O 1
ATOM 572 N N . PRO A 1 74 ? -10.371 -1.014 4.288 1.00 90.81 74 PRO A N 1
ATOM 573 C CA . PRO A 1 74 ? -10.618 -1.853 3.115 1.00 90.81 74 PRO A CA 1
ATOM 574 C C . PRO A 1 74 ? -9.755 -1.474 1.905 1.00 90.81 74 PRO A C 1
ATOM 576 O O . PRO A 1 74 ? -9.226 -2.347 1.218 1.00 90.81 74 PRO A O 1
ATOM 579 N N . SER A 1 75 ? -9.584 -0.175 1.644 1.00 92.06 75 SER A N 1
ATOM 580 C CA . SER A 1 75 ? -8.797 0.299 0.501 1.00 92.06 75 SER A CA 1
ATOM 581 C C . SER A 1 75 ? -7.290 0.137 0.725 1.00 92.06 75 SER A C 1
ATOM 583 O O . SER A 1 75 ? -6.563 -0.172 -0.223 1.00 92.06 75 SER A O 1
ATOM 585 N N . LEU A 1 76 ? -6.824 0.261 1.973 1.00 91.69 76 LEU A N 1
ATOM 586 C CA . LEU A 1 76 ? -5.442 -0.012 2.363 1.00 91.69 76 LEU A CA 1
ATOM 587 C C . LEU A 1 76 ? -5.071 -1.472 2.101 1.00 91.69 76 LEU A C 1
ATOM 589 O O . LEU A 1 76 ? -4.089 -1.718 1.405 1.00 91.69 76 LEU A O 1
ATOM 593 N N . PHE A 1 77 ? -5.861 -2.438 2.576 1.00 90.88 77 PHE A N 1
ATOM 594 C CA . PHE A 1 77 ? -5.550 -3.858 2.360 1.00 90.88 77 PHE A CA 1
ATOM 595 C C . PHE A 1 77 ? -5.788 -4.321 0.920 1.00 90.88 77 PHE A C 1
ATOM 597 O O . PHE A 1 77 ? -5.098 -5.221 0.448 1.00 90.88 77 PHE A O 1
ATOM 604 N N . LEU A 1 78 ? -6.673 -3.656 0.167 1.00 90.69 78 LEU A N 1
ATOM 605 C CA . LEU A 1 78 ? -6.769 -3.874 -1.278 1.00 90.69 78 LEU A CA 1
ATOM 606 C C . LEU A 1 78 ? -5.481 -3.452 -2.005 1.00 90.69 78 LEU A C 1
ATOM 608 O O . LEU A 1 78 ? -5.046 -4.124 -2.940 1.00 90.69 78 LEU A O 1
ATOM 612 N N . ARG A 1 79 ? -4.866 -2.338 -1.583 1.00 92.38 79 ARG A N 1
ATOM 613 C CA . ARG A 1 79 ? -3.592 -1.856 -2.136 1.00 92.38 79 ARG A CA 1
ATOM 614 C C . ARG A 1 79 ? -2.406 -2.708 -1.680 1.00 92.38 79 ARG A C 1
ATOM 616 O O . ARG A 1 79 ? -1.508 -2.957 -2.481 1.00 92.38 79 ARG A O 1
ATOM 623 N N . PHE A 1 80 ? -2.390 -3.103 -0.412 1.00 92.94 80 PHE A N 1
ATOM 624 C CA . PHE A 1 80 ? -1.294 -3.816 0.238 1.00 92.94 80 PHE A CA 1
ATOM 625 C C . PHE A 1 80 ? -1.704 -5.260 0.566 1.00 92.94 80 PHE A C 1
ATOM 627 O O . PHE A 1 80 ? -1.873 -5.637 1.722 1.00 92.94 80 PHE A O 1
ATOM 634 N N . ASN A 1 81 ? -1.879 -6.075 -0.473 1.00 89.06 81 ASN A N 1
ATOM 635 C CA . ASN A 1 81 ? -2.420 -7.437 -0.362 1.00 89.06 81 ASN A CA 1
ATOM 636 C C . ASN A 1 81 ? -1.415 -8.497 0.137 1.00 89.06 81 ASN A C 1
ATOM 638 O O . ASN A 1 81 ? -1.800 -9.637 0.389 1.00 89.06 81 ASN A O 1
ATOM 642 N N . THR A 1 82 ? -0.141 -8.134 0.297 1.00 91.06 82 THR A N 1
ATOM 643 C CA . THR A 1 82 ? 0.935 -9.011 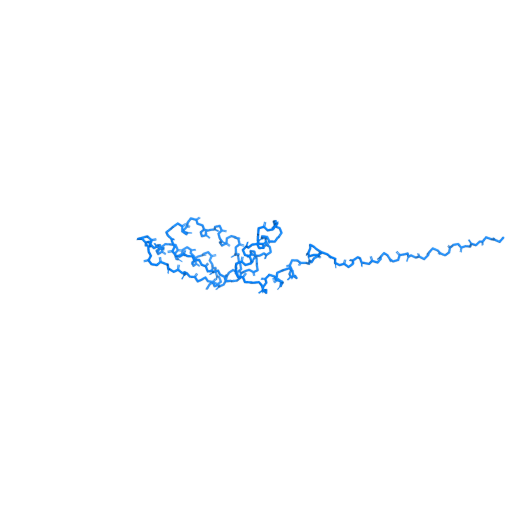0.795 1.00 91.06 82 THR A CA 1
ATOM 644 C C . THR A 1 82 ? 1.383 -8.673 2.217 1.00 91.06 82 THR A C 1
ATOM 646 O O . THR A 1 82 ? 2.484 -9.060 2.619 1.00 91.06 82 THR A O 1
ATOM 649 N N . VAL A 1 83 ? 0.600 -7.880 2.950 1.00 91.62 83 VAL A N 1
ATOM 650 C CA . VAL A 1 83 ? 0.944 -7.462 4.313 1.00 91.62 83 VAL A CA 1
ATOM 651 C C . VAL A 1 83 ? 0.879 -8.655 5.254 1.00 91.62 83 VAL A C 1
ATOM 653 O O . VAL A 1 83 ? -0.068 -9.438 5.226 1.00 91.62 83 VAL A O 1
ATOM 656 N N . THR A 1 84 ? 1.914 -8.775 6.075 1.00 91.44 84 THR A N 1
ATOM 657 C CA . THR A 1 84 ? 2.059 -9.784 7.129 1.00 91.44 84 THR A CA 1
ATOM 658 C C . THR A 1 84 ? 2.268 -9.137 8.494 1.00 91.44 84 THR A C 1
ATOM 660 O O . THR A 1 84 ? 2.238 -9.814 9.508 1.00 91.44 84 THR A O 1
ATOM 663 N N . GLU A 1 85 ? 2.517 -7.827 8.540 1.00 91.31 85 GLU A N 1
ATOM 664 C CA . GLU A 1 85 ? 2.750 -7.097 9.779 1.00 91.31 85 GLU A CA 1
ATOM 665 C C . GLU A 1 85 ? 2.085 -5.718 9.726 1.00 91.31 85 GLU A C 1
ATOM 667 O O . GLU A 1 85 ? 2.247 -4.952 8.770 1.00 91.31 85 GLU A O 1
ATOM 672 N N . VAL A 1 86 ? 1.348 -5.384 10.785 1.00 91.50 86 VAL A N 1
ATOM 673 C CA . VAL A 1 86 ? 0.718 -4.075 10.959 1.00 91.50 86 VAL A CA 1
ATOM 674 C C . VAL A 1 86 ? 1.087 -3.536 12.333 1.00 91.50 86 VAL A C 1
ATOM 676 O O . VAL A 1 86 ? 0.710 -4.099 13.357 1.00 91.50 86 VAL A O 1
ATOM 679 N N . SER A 1 87 ? 1.803 -2.416 12.362 1.00 91.12 87 SER A N 1
ATOM 680 C CA . SER A 1 87 ? 2.123 -1.689 13.589 1.00 91.12 87 SER A CA 1
ATOM 681 C C . SER A 1 87 ? 1.198 -0.486 13.737 1.00 91.12 87 SER A C 1
ATOM 683 O O . SER A 1 87 ? 1.208 0.420 12.902 1.00 91.12 87 SER A O 1
ATOM 685 N N . LEU A 1 88 ? 0.435 -0.435 14.824 1.00 90.19 88 LEU A N 1
ATOM 686 C CA . LEU A 1 88 ? -0.399 0.715 15.161 1.00 90.19 88 LEU A CA 1
ATOM 687 C C . LEU A 1 88 ? 0.365 1.656 16.094 1.00 90.19 88 LEU A C 1
ATOM 689 O O . LEU A 1 88 ? 0.847 1.243 17.147 1.00 90.19 88 LEU A O 1
ATOM 693 N N . ARG A 1 89 ? 0.491 2.924 15.701 1.00 89.50 89 ARG A N 1
ATOM 694 C CA . ARG A 1 89 ? 1.095 3.979 16.518 1.00 89.50 89 ARG A CA 1
ATOM 695 C C . ARG A 1 89 ? 0.009 4.858 17.106 1.00 89.50 89 ARG A C 1
ATOM 697 O O . ARG A 1 89 ? -0.843 5.350 16.377 1.00 89.50 89 ARG A O 1
ATOM 704 N N . TYR A 1 90 ? 0.080 5.083 18.407 1.00 84.69 90 TYR A N 1
ATOM 705 C CA . TYR A 1 90 ? -0.824 5.973 19.117 1.00 84.69 90 TYR A CA 1
ATOM 706 C C . TYR A 1 90 ? -0.099 7.272 19.472 1.00 84.69 90 TYR A C 1
ATOM 708 O O . TYR A 1 90 ? 0.969 7.235 20.083 1.00 84.69 90 TYR A O 1
ATOM 716 N N . PHE A 1 91 ? -0.677 8.411 19.098 1.00 77.19 91 PHE A N 1
ATOM 717 C CA . PHE A 1 91 ? -0.216 9.728 19.530 1.00 77.19 91 PHE A CA 1
ATOM 718 C C . PHE A 1 91 ? -1.284 10.270 20.479 1.00 77.19 91 PHE A C 1
ATOM 720 O O . PHE A 1 91 ? -2.380 10.603 20.049 1.00 77.19 91 PHE A O 1
ATOM 727 N N . GLY A 1 92 ? -0.996 10.253 21.782 1.00 70.50 92 GLY A N 1
ATOM 728 C CA . GLY A 1 92 ? -1.984 10.375 22.862 1.00 70.50 92 GLY A CA 1
ATOM 729 C C . GLY A 1 92 ? -2.613 11.747 23.089 1.00 70.50 92 GLY A C 1
ATOM 730 O O . GLY A 1 92 ? -2.756 12.147 24.239 1.00 70.50 92 GLY A O 1
ATOM 731 N N . TYR A 1 93 ? -2.964 12.455 22.018 1.00 68.00 93 TYR A N 1
ATOM 732 C CA . TYR A 1 93 ? -3.548 13.794 22.062 1.00 68.00 93 TYR A CA 1
ATOM 733 C C . TYR A 1 93 ? -4.968 13.871 21.478 1.00 68.00 93 TYR A C 1
ATOM 735 O O . TYR A 1 93 ? -5.579 14.929 21.584 1.00 68.00 93 TYR A O 1
ATOM 743 N N . GLU A 1 94 ? -5.503 12.793 20.890 1.00 63.75 94 GLU A N 1
ATOM 744 C CA . GLU A 1 94 ? -6.876 12.766 20.364 1.00 63.75 94 GLU A CA 1
ATOM 745 C C . GLU A 1 94 ? -7.812 11.964 21.278 1.00 63.75 94 GLU A C 1
ATOM 747 O O . GLU A 1 94 ? -7.494 10.844 21.676 1.00 63.75 94 GLU A O 1
ATOM 752 N N . ASP A 1 95 ? -8.972 12.548 21.599 1.00 56.69 95 ASP A N 1
ATOM 753 C CA . ASP A 1 95 ? -10.013 11.941 22.447 1.00 56.69 95 ASP A CA 1
ATOM 754 C C . ASP A 1 95 ? -10.672 10.704 21.800 1.00 56.69 95 ASP A C 1
ATOM 756 O O . ASP A 1 95 ? -11.319 9.914 22.489 1.00 56.69 95 ASP A O 1
ATOM 760 N N . GLU A 1 96 ? -10.486 10.484 20.493 1.00 70.00 96 GLU A N 1
ATOM 761 C CA . GLU A 1 96 ? -11.049 9.344 19.765 1.00 70.00 96 GLU A CA 1
ATOM 762 C C . GLU A 1 96 ? -9.961 8.411 19.224 1.00 70.00 96 GLU A C 1
ATOM 764 O O . GLU A 1 96 ? -9.420 8.561 18.129 1.00 70.00 96 GLU A O 1
ATOM 769 N N . THR A 1 97 ? -9.660 7.386 20.015 1.00 75.12 97 THR A N 1
ATOM 770 C CA . THR A 1 97 ? -8.768 6.296 19.610 1.00 75.12 97 THR A CA 1
ATOM 771 C C . THR A 1 97 ? -9.491 5.301 18.696 1.00 75.12 97 THR A C 1
ATOM 773 O O . THR A 1 97 ? -10.721 5.224 18.680 1.00 75.12 97 THR A O 1
ATOM 776 N N . ILE A 1 98 ? -8.732 4.489 17.961 1.00 84.94 98 ILE A N 1
ATOM 777 C CA . ILE A 1 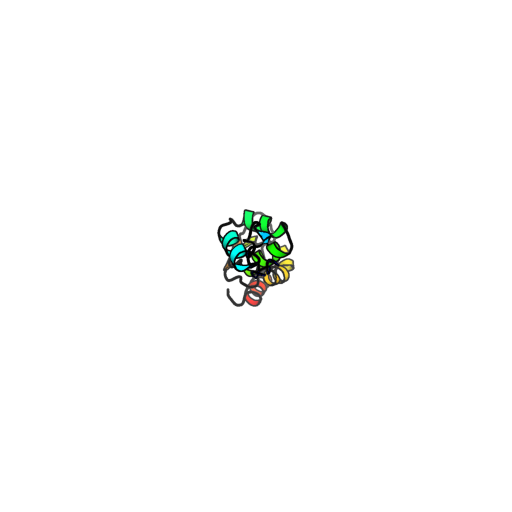98 ? -9.277 3.412 17.126 1.00 84.94 98 ILE A CA 1
ATOM 778 C C . ILE A 1 98 ? -10.234 2.480 17.906 1.00 84.94 98 ILE A C 1
ATOM 780 O O . ILE A 1 98 ? -9.897 1.940 18.958 1.00 84.94 98 ILE A O 1
ATOM 784 N N . GLY A 1 99 ? -11.436 2.252 17.370 1.00 85.31 99 GLY A N 1
ATOM 785 C CA . GLY A 1 99 ? -12.405 1.323 17.959 1.00 85.31 99 GLY A CA 1
ATOM 786 C C . GLY A 1 99 ? -12.025 -0.153 17.774 1.00 85.31 99 GLY A C 1
ATOM 787 O O . GLY A 1 99 ? -11.354 -0.524 16.808 1.00 85.31 99 GLY A O 1
ATOM 788 N N . ALA A 1 100 ? -12.521 -1.021 18.664 1.00 86.19 100 ALA A N 1
ATOM 789 C CA . ALA A 1 100 ? -12.299 -2.471 18.596 1.00 86.19 100 ALA A CA 1
ATOM 790 C C . ALA A 1 100 ? -12.776 -3.092 17.268 1.00 86.19 100 ALA A C 1
ATOM 792 O O . ALA A 1 100 ? -12.111 -3.970 16.722 1.00 86.19 100 ALA A O 1
ATOM 793 N N . GLU A 1 101 ? -13.872 -2.581 16.702 1.00 87.62 101 GLU A N 1
ATOM 794 C CA . GLU A 1 101 ? -14.394 -3.009 15.397 1.00 87.62 101 GLU A CA 1
ATOM 795 C C . GLU A 1 101 ? -13.369 -2.842 14.270 1.00 87.62 101 GLU A C 1
ATOM 797 O O . GLU A 1 101 ? -13.248 -3.695 13.391 1.00 87.62 101 GLU A O 1
ATOM 802 N N . THR A 1 102 ? -12.562 -1.780 14.310 1.00 88.38 102 THR A N 1
ATOM 803 C CA . THR A 1 102 ? -11.514 -1.567 13.308 1.00 88.38 102 THR A CA 1
ATOM 804 C C . THR A 1 102 ? -10.395 -2.598 13.451 1.00 88.38 102 THR A C 1
ATOM 806 O O . THR A 1 102 ? -9.894 -3.084 12.439 1.00 88.38 102 THR A O 1
ATOM 809 N N . LEU A 1 103 ? -10.032 -2.989 14.678 1.00 88.38 103 LEU A N 1
ATOM 810 C CA . LEU A 1 103 ? -9.047 -4.053 14.919 1.00 88.38 103 LEU A CA 1
ATOM 811 C C . LEU A 1 103 ? -9.544 -5.409 14.403 1.00 88.38 103 LEU A C 1
ATOM 813 O O . LEU A 1 103 ? -8.784 -6.139 13.767 1.00 88.38 103 LEU A O 1
ATOM 817 N N . ILE A 1 104 ? -10.828 -5.716 14.613 1.00 89.25 104 ILE A N 1
ATOM 818 C CA . ILE A 1 104 ? -11.477 -6.910 14.053 1.00 89.25 104 ILE A CA 1
ATOM 819 C C . ILE A 1 104 ? -11.444 -6.859 12.520 1.00 89.25 104 ILE A C 1
ATOM 821 O O . ILE A 1 104 ? -11.133 -7.847 11.861 1.00 89.25 104 ILE A O 1
ATOM 825 N N . ARG A 1 105 ? -11.713 -5.694 11.926 1.00 88.44 105 ARG A N 1
ATOM 826 C CA . ARG A 1 105 ? -11.682 -5.531 10.469 1.00 88.44 105 ARG A CA 1
ATOM 827 C C . ARG A 1 105 ? -10.276 -5.708 9.892 1.00 88.44 105 ARG A C 1
ATOM 829 O O . ARG A 1 105 ? -10.131 -6.306 8.829 1.00 88.44 105 ARG A O 1
ATOM 836 N N . ILE A 1 106 ? -9.250 -5.221 10.593 1.00 89.00 106 ILE A N 1
ATOM 837 C CA . ILE A 1 106 ? -7.840 -5.434 10.236 1.00 89.00 106 ILE A CA 1
ATOM 838 C C . ILE A 1 106 ? -7.513 -6.931 10.244 1.00 89.00 106 ILE A C 1
ATOM 840 O O . ILE A 1 106 ? -6.960 -7.424 9.264 1.00 89.00 106 ILE A O 1
ATOM 844 N N . SER A 1 107 ? -7.886 -7.667 11.298 1.00 87.00 107 SER A N 1
ATOM 845 C CA . SER A 1 107 ? -7.586 -9.103 11.381 1.00 87.00 107 SER A CA 1
ATOM 846 C C . SER A 1 107 ? -8.328 -9.926 10.324 1.00 87.00 107 SER A C 1
ATOM 848 O O . SER A 1 107 ? -7.767 -10.863 9.767 1.00 87.00 107 SER A O 1
ATOM 850 N N . GLN A 1 108 ? -9.561 -9.549 9.976 1.00 88.25 108 GLN A N 1
A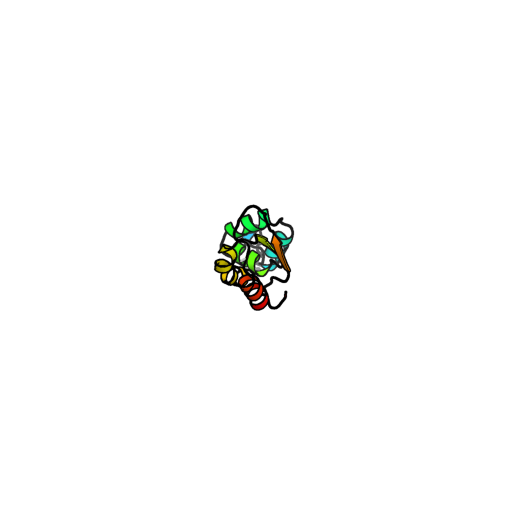TOM 851 C CA . GLN A 1 108 ? -10.337 -10.217 8.926 1.00 88.25 108 GLN A CA 1
ATOM 852 C C . GLN A 1 108 ? -9.781 -9.987 7.516 1.00 88.25 108 GLN A C 1
ATOM 854 O O . GLN A 1 108 ? -9.867 -10.873 6.666 1.00 88.25 108 GLN A O 1
ATOM 859 N N . LEU A 1 109 ? -9.250 -8.793 7.242 1.00 84.88 109 LEU A N 1
ATOM 860 C CA . LEU A 1 109 ? -8.764 -8.410 5.911 1.00 84.88 109 LEU A CA 1
ATOM 861 C C . LEU A 1 109 ? -7.287 -8.729 5.685 1.00 84.88 109 LEU A C 1
ATOM 863 O O . LEU A 1 109 ? -6.811 -8.638 4.554 1.00 84.88 109 LEU A O 1
ATOM 867 N N . CYS A 1 110 ? -6.574 -9.119 6.737 1.00 78.88 110 CYS A N 1
ATOM 868 C CA . CYS A 1 110 ? -5.165 -9.461 6.690 1.00 78.88 110 CYS A CA 1
ATOM 869 C C . CYS A 1 110 ? -4.994 -10.946 7.063 1.00 78.88 110 CYS A C 1
ATOM 871 O O . CYS A 1 110 ? -4.612 -11.257 8.186 1.00 78.88 110 CYS A O 1
ATOM 873 N N . PRO A 1 111 ? -5.280 -11.889 6.141 1.00 71.06 111 PRO A N 1
ATOM 874 C CA . PRO A 1 111 ? -5.285 -13.327 6.442 1.00 71.06 111 PRO A CA 1
ATOM 875 C C . PRO A 1 111 ? -3.901 -13.894 6.792 1.00 71.06 111 PRO A C 1
ATOM 877 O O . PRO A 1 111 ? -3.809 -15.023 7.261 1.00 71.06 111 PRO A O 1
ATOM 880 N N . ASN A 1 112 ? -2.839 -13.127 6.530 1.00 73.44 112 ASN A N 1
ATOM 881 C CA . ASN A 1 112 ? -1.449 -13.500 6.782 1.00 73.44 112 ASN A CA 1
ATOM 882 C C . ASN A 1 112 ? -0.849 -12.791 8.011 1.00 73.44 112 ASN A C 1
ATOM 884 O O . ASN A 1 112 ? 0.376 -12.789 8.146 1.00 73.44 112 ASN A O 1
ATOM 888 N N . LEU A 1 113 ? -1.679 -12.114 8.816 1.00 66.25 113 LEU A N 1
ATOM 889 C CA . LEU A 1 113 ? -1.265 -11.446 10.052 1.00 66.25 113 LEU A CA 1
ATOM 890 C C . LEU A 1 113 ? -1.061 -12.450 11.197 1.00 66.25 113 LEU A C 1
ATOM 892 O O . LEU A 1 113 ? -1.836 -13.432 11.263 1.00 66.25 113 LEU A O 1
#

Foldseek 3Di:
DDDDDPPDPPPPPDDDDPDPVSDDLVVVLVVLVVDDPVVLVVQLPPDVSSVQSSQANDAEEEEEFFQCVLVCLVVSCVSNVNHQYYHYDYDPPDPGGHDPVSVVSNCVSRVND

Secondary structure (DSSP, 8-state):
--------------PPP-SGGGS-HHHHHHHHTTS-HHHHHHHTTT-HHHHHHHHHT--EEEEE-BTTHHHHHHHHHHH-TT--EEEEE--TT-S-BPPHHHHHHHHHH-TT-

Sequence (113 aa):
MGFNGMDYPSKKAKRLPTSIDDLADDCLASVFRLLGTVDRNSCSLVCRRWLKVDGHNRHSLSLTAESHLSDFIPSLFLRFNTVTEVSLRYFGYEDETIGAETLIRISQLCPNL

Radius of gyration: 23.48 Å; chains: 1; bounding box: 47×27×85 Å